Protein AF-A0A327KBZ0-F1 (afdb_monomer_lite)

Radius of gyration: 15.3 Å; chains: 1; bounding box: 27×29×58 Å

Foldseek 3Di:
DPPLVVLLVLLVPDFLLLVVVVLVVVPWDWDDDPDPQKIKTWDDDPPDPGIDIAIAGNDPDDPCRSVSSSVVLVVCCVRVVHDSVVSSVVSVVVVVVPDPPPPDDPPDDD

Structure (mmCIF, N/CA/C/O backbone):
data_AF-A0A327KBZ0-F1
#
_entry.id   AF-A0A327KBZ0-F1
#
loop_
_atom_site.group_PDB
_atom_site.id
_atom_site.type_symbol
_atom_site.label_atom_id
_atom_site.label_alt_id
_atom_site.label_comp_id
_atom_site.label_asym_id
_atom_site.label_entity_id
_atom_site.label_seq_id
_atom_site.pdbx_PDB_ins_code
_atom_site.Cartn_x
_atom_site.Cartn_y
_atom_site.Cartn_z
_atom_site.occupancy
_atom_site.B_iso_or_equiv
_atom_site.auth_seq_id
_atom_site.auth_comp_id
_atom_site.auth_asym_id
_atom_site.auth_atom_id
_atom_site.pdbx_PDB_model_num
ATOM 1 N N . MET A 1 1 ? 11.499 -10.366 18.188 1.00 48.50 1 MET A N 1
ATOM 2 C CA . MET A 1 1 ? 11.866 -10.056 16.791 1.00 48.50 1 MET A CA 1
ATOM 3 C C . MET A 1 1 ? 10.748 -10.617 15.935 1.00 48.50 1 MET A C 1
ATOM 5 O O . MET A 1 1 ? 10.552 -11.823 15.970 1.00 48.50 1 MET A O 1
ATOM 9 N N . ILE A 1 2 ? 9.924 -9.759 15.332 1.00 51.78 2 ILE A N 1
ATOM 10 C CA . ILE A 1 2 ? 8.789 -10.190 14.501 1.00 51.78 2 ILE A CA 1
ATOM 11 C C . ILE A 1 2 ? 9.364 -10.881 13.258 1.00 51.78 2 ILE A C 1
ATOM 13 O O . ILE A 1 2 ? 10.290 -10.347 12.645 1.00 51.78 2 ILE A O 1
ATOM 17 N N . ASP A 1 3 ? 8.877 -12.080 12.931 1.00 63.47 3 ASP A N 1
ATOM 18 C CA . ASP A 1 3 ? 9.350 -12.838 11.771 1.00 63.47 3 ASP A CA 1
ATOM 19 C C . ASP A 1 3 ? 8.938 -12.116 10.482 1.00 63.47 3 ASP A C 1
ATOM 21 O O . ASP A 1 3 ? 7.771 -12.066 10.101 1.00 63.47 3 ASP A O 1
ATOM 25 N N . ALA A 1 4 ? 9.922 -11.520 9.814 1.00 64.06 4 ALA A N 1
ATOM 26 C CA . ALA A 1 4 ? 9.759 -10.823 8.546 1.00 64.06 4 ALA A CA 1
ATOM 27 C C . ALA A 1 4 ? 9.571 -11.788 7.353 1.00 64.06 4 ALA A C 1
ATOM 29 O O . ALA A 1 4 ? 9.244 -11.338 6.249 1.00 64.06 4 ALA A O 1
ATOM 30 N N . GLY A 1 5 ? 9.787 -13.092 7.550 1.00 75.31 5 GLY A N 1
ATOM 31 C CA . GLY A 1 5 ? 9.798 -14.118 6.512 1.00 75.31 5 GLY A CA 1
ATOM 32 C C . GLY A 1 5 ? 8.523 -14.210 5.664 1.00 75.31 5 GLY A C 1
ATOM 33 O O . GLY A 1 5 ? 8.650 -14.265 4.440 1.00 75.31 5 GLY A O 1
ATOM 34 N N . PRO A 1 6 ? 7.305 -14.206 6.241 1.00 77.31 6 PRO A N 1
ATOM 35 C CA . PRO A 1 6 ? 6.063 -14.322 5.471 1.00 77.31 6 PRO A CA 1
ATOM 36 C C . PRO A 1 6 ? 5.871 -13.203 4.440 1.00 77.31 6 PRO A C 1
ATOM 38 O O . PRO A 1 6 ? 5.635 -13.488 3.267 1.00 77.31 6 PRO A O 1
ATOM 41 N N . SER A 1 7 ? 6.061 -11.943 4.835 1.00 74.94 7 SER A N 1
ATOM 42 C CA . SER A 1 7 ? 5.885 -10.785 3.944 1.00 74.94 7 SER A CA 1
ATOM 43 C C . SER A 1 7 ? 6.985 -10.694 2.888 1.00 74.94 7 SER A C 1
ATOM 45 O O . SER A 1 7 ? 6.712 -10.297 1.762 1.00 74.94 7 SER A O 1
ATOM 47 N N . LEU A 1 8 ? 8.214 -11.116 3.210 1.00 77.62 8 LEU A N 1
ATOM 48 C CA . LEU A 1 8 ? 9.294 -11.210 2.220 1.00 77.62 8 LEU A CA 1
ATOM 49 C C . LEU A 1 8 ? 9.008 -12.282 1.164 1.00 77.62 8 LEU A C 1
ATOM 51 O O . LEU A 1 8 ? 9.217 -12.038 -0.020 1.00 77.62 8 LEU A O 1
ATOM 55 N N . ARG A 1 9 ? 8.486 -13.448 1.570 1.00 83.25 9 ARG A N 1
ATOM 56 C CA . ARG A 1 9 ? 8.075 -14.496 0.622 1.00 83.25 9 ARG A CA 1
ATOM 57 C C . ARG A 1 9 ? 6.913 -14.038 -0.254 1.00 83.25 9 ARG A C 1
ATOM 59 O O . ARG A 1 9 ? 6.927 -14.289 -1.451 1.00 83.25 9 ARG A O 1
ATOM 66 N N . ALA A 1 10 ? 5.931 -13.352 0.326 1.00 78.25 10 ALA A N 1
ATOM 67 C CA . ALA A 1 10 ? 4.811 -12.803 -0.430 1.00 78.25 10 ALA A CA 1
ATOM 68 C C . ALA A 1 10 ? 5.244 -11.715 -1.430 1.00 78.25 10 ALA A C 1
ATOM 70 O O . ALA A 1 10 ? 4.687 -11.639 -2.524 1.00 78.25 10 ALA A O 1
ATOM 71 N N . ALA A 1 11 ? 6.246 -10.909 -1.066 1.00 80.19 11 ALA A N 1
ATOM 72 C CA . ALA A 1 11 ? 6.782 -9.831 -1.891 1.00 80.19 11 ALA A CA 1
ATOM 73 C C . ALA A 1 11 ? 7.707 -10.302 -3.027 1.00 80.19 11 ALA A C 1
ATOM 75 O O . ALA A 1 11 ? 7.899 -9.553 -3.980 1.00 80.19 11 ALA A O 1
ATOM 76 N N . ALA A 1 12 ? 8.284 -11.508 -2.939 1.00 79.62 12 ALA A N 1
ATOM 77 C CA . ALA A 1 12 ? 9.330 -11.978 -3.855 1.00 79.62 12 ALA A CA 1
ATOM 78 C C . ALA A 1 12 ? 8.939 -11.884 -5.345 1.00 79.62 12 ALA A C 1
ATOM 80 O O . ALA A 1 12 ? 9.774 -11.503 -6.163 1.00 79.62 12 ALA A O 1
ATOM 81 N N . ASP A 1 13 ? 7.663 -12.125 -5.660 1.00 81.25 13 ASP A N 1
ATOM 82 C CA . ASP A 1 13 ? 7.113 -12.093 -7.023 1.00 81.25 13 ASP A CA 1
ATOM 83 C C . ASP A 1 13 ? 6.031 -11.013 -7.207 1.00 81.25 13 ASP A C 1
ATOM 85 O O . ASP A 1 13 ? 5.182 -11.118 -8.093 1.00 81.25 13 ASP A O 1
ATOM 89 N N . MET A 1 14 ? 6.001 -9.992 -6.344 1.00 86.94 14 MET A N 1
ATOM 90 C CA . MET A 1 14 ? 4.990 -8.935 -6.393 1.00 86.94 14 MET A CA 1
ATOM 91 C C . MET A 1 14 ? 5.619 -7.609 -6.838 1.00 86.94 14 MET A C 1
ATOM 93 O O . MET A 1 14 ? 6.268 -6.949 -6.025 1.00 86.94 14 MET A O 1
ATOM 97 N N . PRO A 1 15 ? 5.401 -7.178 -8.097 1.00 90.06 15 PRO A N 1
ATOM 98 C CA . PRO A 1 15 ? 5.845 -5.867 -8.555 1.00 90.06 15 PRO A CA 1
ATOM 99 C C . PRO A 1 15 ? 5.213 -4.763 -7.714 1.00 90.06 15 PRO A C 1
ATOM 101 O O . PRO A 1 15 ? 4.007 -4.816 -7.437 1.00 90.06 15 PRO A O 1
ATOM 104 N N . ALA A 1 16 ? 5.981 -3.730 -7.377 1.00 90.88 16 ALA A N 1
ATOM 105 C CA . ALA A 1 16 ? 5.488 -2.649 -6.530 1.00 90.88 16 ALA A CA 1
ATOM 106 C C . ALA A 1 16 ? 4.307 -1.873 -7.155 1.00 90.88 16 ALA A C 1
ATOM 108 O O . ALA A 1 16 ? 3.393 -1.446 -6.450 1.00 90.88 16 ALA A O 1
ATOM 109 N N . ALA A 1 17 ? 4.225 -1.805 -8.486 1.00 91.06 17 ALA A N 1
ATOM 110 C CA . ALA A 1 17 ? 3.057 -1.261 -9.185 1.00 91.06 17 ALA A CA 1
ATOM 111 C C . ALA A 1 17 ? 1.738 -1.986 -8.829 1.00 91.06 17 ALA A C 1
ATOM 113 O O . ALA A 1 17 ? 0.673 -1.369 -8.788 1.00 91.06 17 ALA A O 1
ATOM 114 N N . THR A 1 18 ? 1.802 -3.285 -8.525 1.00 92.50 18 THR A N 1
ATOM 115 C CA . THR A 1 18 ? 0.629 -4.105 -8.182 1.00 92.50 18 THR A CA 1
ATOM 116 C C . THR A 1 18 ? 0.051 -3.710 -6.828 1.00 92.50 18 THR A C 1
ATOM 118 O O . THR A 1 18 ? -1.159 -3.532 -6.693 1.00 92.50 18 THR A O 1
ATOM 121 N N . ILE A 1 19 ? 0.916 -3.523 -5.827 1.00 93.25 19 ILE A N 1
ATOM 122 C CA . ILE A 1 19 ? 0.482 -3.059 -4.508 1.00 93.25 19 ILE A CA 1
ATOM 123 C C . ILE A 1 19 ? 0.007 -1.605 -4.576 1.00 93.25 19 ILE A C 1
ATOM 125 O O . ILE A 1 19 ? -1.006 -1.280 -3.972 1.00 93.25 19 ILE A O 1
ATOM 129 N N . VAL A 1 20 ? 0.637 -0.744 -5.382 1.00 93.38 20 VAL A N 1
ATOM 130 C CA . VAL A 1 20 ? 0.150 0.628 -5.610 1.00 93.38 20 VAL A CA 1
ATOM 131 C C . VAL A 1 20 ? -1.277 0.631 -6.171 1.00 93.38 20 VAL A C 1
ATOM 133 O O . VAL A 1 20 ? -2.124 1.384 -5.689 1.00 93.38 20 VAL A O 1
ATOM 136 N N . ALA A 1 21 ? -1.577 -0.231 -7.147 1.00 92.62 21 ALA A N 1
ATOM 137 C CA . ALA A 1 21 ? -2.927 -0.363 -7.693 1.00 92.62 21 ALA A CA 1
ATOM 138 C C . ALA A 1 21 ? -3.944 -0.815 -6.630 1.00 92.62 21 ALA A C 1
ATOM 140 O O . ALA A 1 21 ? -5.020 -0.223 -6.527 1.00 92.62 21 ALA A O 1
ATOM 141 N N . TYR A 1 22 ? -3.578 -1.800 -5.804 1.00 94.88 22 TYR A N 1
ATOM 142 C CA . TYR A 1 22 ? -4.401 -2.249 -4.680 1.00 94.88 22 TYR A CA 1
ATOM 143 C C . TYR A 1 22 ? -4.675 -1.122 -3.682 1.00 94.88 22 TYR A C 1
ATOM 145 O O . TYR A 1 22 ? -5.832 -0.845 -3.380 1.00 94.88 22 TYR A O 1
ATOM 153 N N . LEU A 1 23 ? -3.631 -0.416 -3.238 1.00 95.56 23 LEU A N 1
ATOM 154 C CA . LEU A 1 23 ? -3.747 0.688 -2.285 1.00 95.56 23 LEU A CA 1
ATOM 155 C C . LEU A 1 23 ? -4.707 1.767 -2.802 1.00 95.56 23 LEU A C 1
ATOM 157 O O . LEU A 1 23 ? -5.579 2.228 -2.066 1.00 95.56 23 LEU A O 1
ATOM 161 N N . ARG A 1 24 ? -4.613 2.122 -4.092 1.00 94.44 24 ARG A N 1
ATOM 162 C CA . ARG A 1 24 ? -5.558 3.053 -4.729 1.00 94.44 24 ARG A CA 1
ATOM 163 C C . ARG A 1 24 ? -7.004 2.574 -4.604 1.00 94.44 24 ARG A C 1
ATOM 165 O O . ARG A 1 24 ? -7.891 3.370 -4.308 1.00 94.44 24 ARG A O 1
ATOM 172 N N . ALA A 1 25 ? -7.240 1.291 -4.866 1.00 95.00 25 ALA A N 1
ATOM 173 C CA . ALA A 1 25 ? -8.570 0.695 -4.842 1.00 95.00 25 ALA A CA 1
ATOM 174 C C . ALA A 1 25 ? -9.135 0.560 -3.416 1.00 95.00 25 ALA A C 1
ATOM 176 O O . ALA A 1 25 ? -10.349 0.631 -3.243 1.00 95.00 25 ALA A O 1
ATOM 177 N N . THR A 1 26 ? -8.281 0.425 -2.396 1.00 94.56 26 THR A N 1
ATOM 178 C CA . THR A 1 26 ? -8.684 0.273 -0.983 1.00 94.56 26 THR A CA 1
ATOM 179 C C . THR A 1 26 ? -8.672 1.582 -0.184 1.00 94.56 26 THR A C 1
ATOM 181 O O . THR A 1 26 ? -8.607 1.598 1.053 1.00 94.56 26 THR A O 1
ATOM 184 N N . GLY A 1 27 ? -8.782 2.706 -0.897 1.00 94.38 27 GLY A N 1
ATOM 185 C CA . GLY A 1 27 ? -9.003 4.026 -0.309 1.00 94.38 27 GLY A CA 1
ATOM 186 C C . GLY A 1 27 ? -7.741 4.714 0.206 1.00 94.38 27 GLY A C 1
ATOM 187 O O . GLY A 1 27 ? -7.848 5.690 0.949 1.00 94.38 27 GLY A O 1
ATOM 188 N N . TRP A 1 28 ? -6.548 4.246 -0.171 1.00 96.94 28 TRP A N 1
ATOM 189 C CA . TRP A 1 28 ? -5.329 5.016 0.055 1.00 96.94 28 TRP A CA 1
ATOM 190 C C . TRP A 1 28 ? -5.229 6.153 -0.958 1.00 96.94 28 TRP A C 1
ATOM 192 O O . TRP A 1 28 ? -5.496 5.994 -2.151 1.00 96.94 28 TRP A O 1
ATOM 202 N N . THR A 1 29 ? -4.779 7.311 -0.486 1.00 96.56 29 THR A N 1
ATOM 203 C CA . THR A 1 29 ? -4.453 8.435 -1.364 1.00 96.56 29 THR A CA 1
ATOM 204 C C . THR A 1 29 ? -3.044 8.247 -1.902 1.00 96.56 29 THR A C 1
ATOM 206 O O . THR A 1 29 ? -2.112 8.057 -1.126 1.00 96.56 29 THR A O 1
ATOM 209 N N . LEU A 1 30 ? -2.871 8.318 -3.220 1.00 95.31 30 LEU A N 1
ATOM 210 C CA . LEU A 1 30 ? -1.561 8.231 -3.864 1.00 95.31 30 LEU A CA 1
ATOM 211 C C . LEU A 1 30 ? -1.147 9.594 -4.388 1.00 95.31 30 LEU A C 1
ATOM 213 O O . LEU A 1 30 ? -1.910 10.250 -5.098 1.00 95.31 30 LEU A O 1
ATOM 217 N N . ARG A 1 31 ? 0.087 9.987 -4.084 1.00 94.50 31 ARG A N 1
ATOM 218 C CA . ARG A 1 31 ? 0.710 11.180 -4.652 1.00 94.50 31 ARG A CA 1
ATOM 219 C C . ARG A 1 31 ? 2.105 10.858 -5.186 1.00 94.50 31 ARG A C 1
ATOM 221 O O . ARG A 1 31 ? 2.803 10.035 -4.588 1.00 94.50 31 ARG A O 1
ATOM 228 N N . PRO A 1 32 ? 2.544 11.528 -6.262 1.00 91.19 32 PRO A N 1
ATOM 229 C CA . PRO A 1 32 ? 3.909 11.387 -6.742 1.00 91.19 32 PRO A CA 1
ATOM 230 C C . PRO A 1 32 ? 4.905 11.933 -5.712 1.00 91.19 32 PRO A C 1
ATOM 232 O O . PRO A 1 32 ? 4.657 12.944 -5.046 1.00 91.19 32 PRO A O 1
ATOM 235 N N . SER A 1 33 ? 6.054 11.274 -5.596 1.00 91.06 33 SER A N 1
ATOM 236 C CA . SER A 1 33 ? 7.212 11.802 -4.878 1.00 91.06 33 SER A CA 1
ATOM 237 C C . SER A 1 33 ? 7.958 12.833 -5.732 1.00 91.06 33 SER A C 1
ATOM 239 O O . SER A 1 33 ? 7.811 12.895 -6.951 1.00 91.06 33 SER A O 1
ATOM 241 N N . ARG A 1 34 ? 8.831 13.627 -5.098 1.00 89.38 34 ARG A N 1
ATOM 242 C CA . ARG A 1 34 ? 9.797 14.481 -5.818 1.00 89.38 34 ARG A CA 1
ATOM 243 C C . ARG A 1 34 ? 10.810 13.658 -6.621 1.00 89.38 34 ARG A C 1
ATOM 245 O O . ARG A 1 34 ? 11.428 14.183 -7.540 1.00 89.38 34 ARG A O 1
ATOM 252 N N . MET A 1 35 ? 10.997 12.391 -6.255 1.00 86.75 35 MET A N 1
ATOM 253 C CA . MET A 1 35 ? 11.792 11.437 -7.017 1.00 86.75 35 MET A CA 1
ATOM 254 C C . MET A 1 35 ? 10.896 10.729 -8.034 1.00 86.75 35 MET A C 1
ATOM 256 O O . MET A 1 35 ? 9.902 10.110 -7.656 1.00 86.75 35 MET A O 1
ATOM 260 N N . SER A 1 36 ? 11.258 10.824 -9.316 1.00 86.44 36 SER A N 1
ATOM 261 C CA . SER A 1 36 ? 10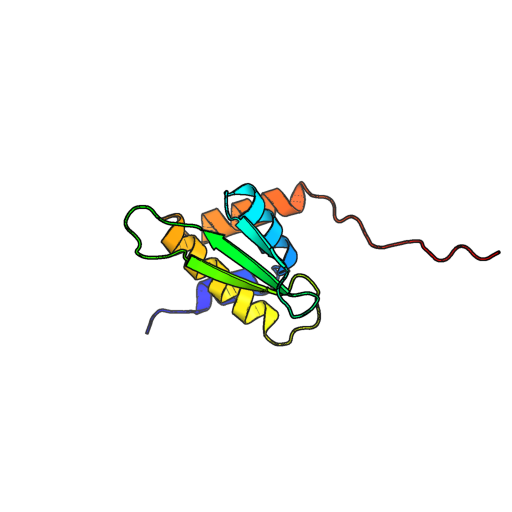.534 10.149 -10.397 1.00 86.44 36 SER A CA 1
ATOM 262 C C . SER A 1 36 ? 10.490 8.638 -10.167 1.00 86.44 36 SER A C 1
ATOM 264 O O . SER A 1 36 ? 11.463 8.052 -9.692 1.00 86.44 36 SER A O 1
ATOM 266 N N . GLY A 1 37 ? 9.359 8.017 -10.500 1.00 86.75 37 GLY A N 1
ATOM 267 C CA . GLY A 1 37 ? 9.162 6.580 -10.326 1.00 86.75 37 GLY A CA 1
ATOM 268 C C . GLY A 1 37 ? 8.933 6.142 -8.879 1.00 86.75 37 GLY A C 1
ATOM 269 O O . GLY A 1 37 ? 8.941 4.944 -8.620 1.00 86.75 37 GLY A O 1
ATOM 270 N N . ILE A 1 38 ? 8.715 7.072 -7.941 1.00 90.94 38 ILE A N 1
ATOM 271 C CA . ILE A 1 38 ? 8.308 6.779 -6.562 1.00 90.94 38 ILE A CA 1
ATOM 272 C C . ILE A 1 38 ? 6.963 7.440 -6.273 1.00 90.94 38 ILE A C 1
ATOM 274 O O . ILE A 1 38 ? 6.778 8.634 -6.522 1.00 90.94 38 ILE A O 1
ATOM 278 N N . SER A 1 39 ? 6.071 6.685 -5.645 1.00 93.50 39 SER A N 1
ATOM 279 C CA . SER A 1 39 ? 4.818 7.184 -5.093 1.00 93.50 39 SER A CA 1
ATOM 280 C C . SER A 1 39 ? 4.778 7.070 -3.583 1.00 93.50 39 SER A C 1
ATOM 282 O O . SER A 1 39 ? 5.376 6.180 -2.974 1.00 93.50 39 SER A O 1
ATOM 284 N N . ILE A 1 40 ? 4.053 8.007 -2.985 1.00 95.94 40 ILE A N 1
ATOM 285 C CA . ILE A 1 40 ? 3.739 8.004 -1.565 1.00 95.94 40 ILE A CA 1
ATOM 286 C C . ILE A 1 40 ? 2.253 7.683 -1.439 1.00 95.94 40 ILE A C 1
ATOM 288 O O . ILE A 1 40 ? 1.411 8.448 -1.917 1.00 95.94 40 ILE A O 1
ATOM 292 N N . ALA A 1 41 ? 1.939 6.546 -0.824 1.00 96.94 41 ALA A N 1
ATOM 293 C CA . ALA A 1 41 ? 0.581 6.196 -0.439 1.00 96.94 41 ALA A CA 1
ATOM 294 C C . ALA A 1 41 ? 0.337 6.672 0.988 1.00 96.94 41 ALA A C 1
ATOM 296 O O . ALA A 1 41 ? 1.169 6.437 1.857 1.00 96.94 41 ALA A O 1
ATOM 297 N N . SER A 1 42 ? -0.791 7.324 1.239 1.00 97.00 42 SER A N 1
ATOM 298 C CA . SER A 1 42 ? -1.156 7.801 2.568 1.00 97.00 42 SER A CA 1
ATOM 299 C C . SER A 1 42 ? -2.596 7.452 2.915 1.00 97.00 42 SER A C 1
ATOM 301 O O . SER A 1 42 ? -3.489 7.615 2.077 1.00 97.00 42 SER A O 1
ATOM 303 N N . LYS A 1 43 ? -2.838 7.031 4.157 1.00 95.88 43 LYS A N 1
ATOM 304 C CA . LYS A 1 43 ? -4.181 6.781 4.690 1.00 95.88 43 LYS A CA 1
ATOM 305 C C . LYS A 1 43 ? -4.287 7.340 6.102 1.00 95.88 43 LYS A C 1
ATOM 307 O O . LYS A 1 43 ? -3.462 7.036 6.960 1.00 95.88 43 LYS A O 1
ATOM 312 N N . GLN A 1 44 ? -5.290 8.184 6.323 1.00 95.88 44 GLN A N 1
ATOM 313 C CA . GLN A 1 44 ? -5.613 8.683 7.654 1.00 95.88 44 GLN A CA 1
ATOM 314 C C . GLN A 1 44 ? -6.425 7.617 8.385 1.00 95.88 44 GLN A C 1
ATOM 316 O O . GLN A 1 44 ? -7.460 7.184 7.878 1.00 95.88 44 GLN A O 1
ATOM 321 N N . LEU A 1 45 ? -5.949 7.197 9.555 1.00 93.00 45 LEU A N 1
ATOM 322 C CA . LEU A 1 45 ? -6.692 6.295 10.429 1.00 93.00 45 LEU A CA 1
ATOM 323 C C . LEU A 1 45 ? -7.506 7.107 11.432 1.00 93.00 45 LEU A C 1
ATOM 325 O O . LEU A 1 45 ? -7.110 8.212 11.824 1.00 93.00 45 LEU A O 1
ATOM 329 N N . GLU A 1 46 ? -8.642 6.558 11.842 1.00 91.81 46 GLU A N 1
ATOM 330 C CA . GLU A 1 46 ? -9.450 7.146 12.902 1.00 91.81 46 GLU A CA 1
ATOM 331 C C . GLU A 1 46 ? -8.662 7.134 14.219 1.00 91.81 46 GLU A C 1
ATOM 333 O O . GLU A 1 46 ? -8.047 6.134 14.581 1.00 91.81 46 GLU A O 1
ATOM 338 N N . GLY A 1 47 ? -8.629 8.274 14.910 1.00 89.31 47 GLY A N 1
ATOM 339 C CA . GLY A 1 47 ? -7.909 8.417 16.179 1.00 89.31 47 GLY A CA 1
ATOM 340 C C . GLY A 1 47 ? -6.382 8.527 16.074 1.00 89.31 47 GLY A C 1
ATOM 341 O O . GLY A 1 47 ? -5.734 8.659 17.108 1.00 89.31 47 GLY A O 1
ATOM 342 N N . ALA A 1 48 ? -5.794 8.506 14.873 1.00 91.50 48 ALA A N 1
ATOM 343 C CA . ALA A 1 48 ? -4.360 8.736 14.690 1.00 91.50 48 ALA A CA 1
ATOM 344 C C . ALA A 1 48 ? -4.034 10.231 14.528 1.00 91.50 48 ALA A C 1
ATOM 346 O O . ALA A 1 48 ? -4.707 10.941 13.781 1.00 91.50 48 ALA A O 1
ATOM 347 N N . ASP A 1 49 ? -2.940 10.686 15.148 1.00 90.94 49 ASP A N 1
ATOM 348 C CA . ASP A 1 49 ? -2.470 12.083 15.076 1.00 90.94 49 ASP A CA 1
ATOM 349 C C . ASP A 1 49 ? -1.999 12.508 13.670 1.00 90.94 49 ASP A C 1
ATOM 351 O O . ASP A 1 49 ? -1.855 13.696 13.380 1.00 90.94 49 ASP A O 1
ATOM 355 N N . GLY A 1 50 ? -1.757 11.545 12.778 1.00 91.62 50 GLY A N 1
ATOM 356 C CA . GLY A 1 50 ? -1.366 11.790 11.395 1.00 91.62 50 GLY A CA 1
ATOM 357 C C . GLY A 1 50 ? -1.584 10.571 10.498 1.00 91.62 50 GLY A C 1
ATOM 358 O O . GLY A 1 50 ? -1.923 9.489 10.990 1.00 91.62 50 GLY A O 1
ATOM 359 N N . PRO A 1 51 ? -1.403 10.730 9.177 1.00 94.88 51 PRO A N 1
ATOM 360 C CA . 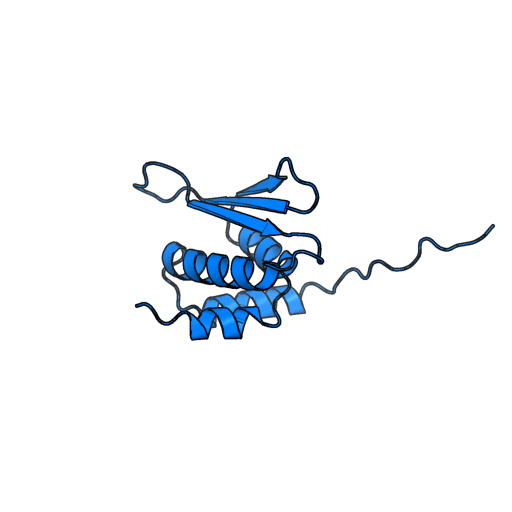PRO A 1 51 ? -1.613 9.647 8.235 1.00 94.88 51 PRO A CA 1
ATOM 361 C C . PRO A 1 51 ? -0.472 8.633 8.296 1.00 94.88 51 PRO A C 1
ATOM 363 O O . PRO A 1 51 ? 0.696 8.985 8.464 1.00 94.88 51 PRO A O 1
ATOM 366 N N . VAL A 1 52 ? -0.809 7.367 8.066 1.00 95.31 52 VAL A N 1
ATOM 367 C CA . VAL A 1 52 ? 0.181 6.338 7.747 1.00 95.31 52 VAL A CA 1
ATOM 368 C C . VAL A 1 52 ? 0.663 6.580 6.327 1.00 95.31 52 VAL A C 1
ATOM 370 O O . VAL A 1 52 ? -0.162 6.753 5.429 1.00 95.31 52 VAL A O 1
ATOM 373 N N . GLU A 1 53 ? 1.978 6.571 6.115 1.00 96.25 53 GLU A N 1
ATOM 374 C CA . GLU A 1 53 ? 2.586 6.766 4.801 1.00 96.25 53 GLU A CA 1
ATOM 375 C C . GLU A 1 53 ? 3.447 5.573 4.384 1.00 96.25 53 GLU A C 1
ATOM 377 O O . GLU A 1 53 ? 4.191 5.009 5.183 1.00 96.25 53 GLU A O 1
ATOM 382 N N . LEU A 1 54 ? 3.374 5.227 3.101 1.00 95.50 54 LEU A N 1
ATOM 383 C CA . LEU A 1 54 ? 4.159 4.185 2.453 1.00 95.50 54 LEU A CA 1
ATOM 384 C C . LEU A 1 54 ? 4.869 4.763 1.239 1.00 95.50 54 LEU A C 1
ATOM 386 O O . LEU A 1 54 ? 4.249 5.435 0.417 1.00 95.50 54 LEU A O 1
ATOM 390 N N . ILE A 1 55 ? 6.160 4.472 1.101 1.00 94.00 55 ILE A N 1
ATOM 391 C CA . ILE A 1 55 ? 6.973 4.936 -0.026 1.00 94.00 55 ILE A CA 1
ATOM 392 C C . ILE A 1 55 ? 7.281 3.748 -0.927 1.00 94.00 55 ILE A C 1
ATOM 394 O O . ILE A 1 55 ? 8.097 2.891 -0.574 1.00 94.00 55 ILE A O 1
ATOM 398 N N . LEU A 1 56 ? 6.664 3.733 -2.104 1.00 92.81 56 LEU A N 1
ATOM 399 C CA . LEU A 1 56 ? 6.703 2.617 -3.039 1.00 92.81 56 LEU A CA 1
ATOM 400 C C . LEU A 1 56 ? 7.299 3.047 -4.383 1.00 92.81 56 LEU A C 1
ATOM 402 O O . LEU A 1 56 ? 6.897 4.080 -4.920 1.00 92.81 56 LEU A O 1
ATOM 406 N N . PRO A 1 57 ? 8.237 2.274 -4.951 1.00 91.38 57 PRO A N 1
ATOM 407 C CA . PRO A 1 57 ? 8.671 2.493 -6.321 1.00 91.38 57 PRO A CA 1
ATOM 408 C C . PRO A 1 57 ? 7.552 2.055 -7.278 1.00 91.38 57 PRO A C 1
ATOM 410 O O . PRO A 1 57 ? 7.038 0.952 -7.172 1.00 91.38 57 PRO A O 1
ATOM 413 N N . GLU A 1 58 ? 7.138 2.906 -8.210 1.00 84.75 58 GLU A N 1
ATOM 414 C CA . GLU A 1 58 ? 6.197 2.524 -9.275 1.00 84.75 58 GLU A CA 1
ATOM 415 C C . GLU A 1 58 ? 6.914 1.933 -10.489 1.00 84.75 58 GLU A C 1
ATOM 417 O O . GLU A 1 58 ? 6.339 1.136 -11.229 1.00 84.75 58 GLU A O 1
ATOM 422 N N . THR A 1 59 ? 8.169 2.327 -10.701 1.00 83.81 59 THR A N 1
ATOM 423 C CA . THR A 1 59 ? 8.984 1.842 -11.812 1.00 83.81 59 THR A CA 1
ATOM 424 C C . THR A 1 59 ? 9.987 0.799 -11.328 1.00 83.81 59 THR A C 1
ATOM 426 O O . THR A 1 59 ? 10.618 1.021 -10.291 1.00 83.81 59 THR A O 1
ATOM 429 N N . PRO A 1 60 ? 10.207 -0.289 -12.084 1.00 79.50 60 PRO A N 1
ATOM 430 C CA . PRO A 1 60 ? 11.236 -1.268 -11.756 1.00 79.50 60 PRO A CA 1
ATOM 431 C C . PRO A 1 60 ? 12.637 -0.640 -11.812 1.00 79.50 60 PRO A C 1
ATOM 433 O O . PRO A 1 60 ? 12.867 0.338 -12.526 1.00 79.50 60 PRO A O 1
ATOM 436 N N . GLY A 1 61 ? 13.586 -1.231 -11.083 1.00 81.06 61 GLY A N 1
ATOM 437 C CA . GLY A 1 61 ? 14.998 -0.815 -11.085 1.00 81.06 61 GLY A CA 1
ATOM 438 C C . GLY A 1 61 ? 15.529 -0.317 -9.739 1.00 81.06 61 GLY A C 1
ATOM 439 O O . GLY A 1 61 ? 16.720 -0.030 -9.624 1.00 81.06 61 GLY A O 1
ATOM 440 N N . PHE A 1 62 ? 14.684 -0.260 -8.708 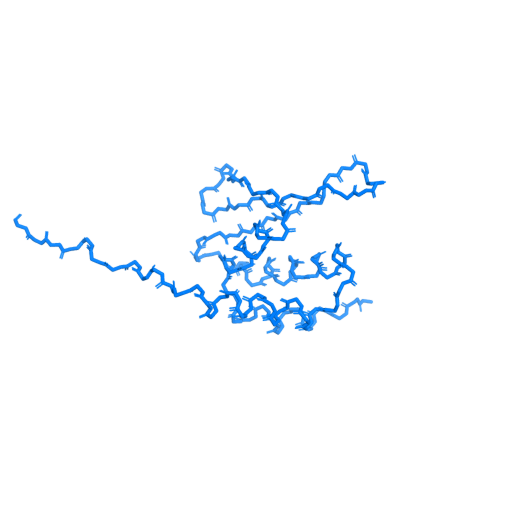1.00 83.75 62 PHE A N 1
ATOM 441 C CA . PHE A 1 62 ? 15.110 0.007 -7.337 1.00 83.75 62 PHE A CA 1
ATOM 442 C C . PHE A 1 62 ? 15.554 -1.294 -6.660 1.00 83.75 62 PHE A C 1
ATOM 444 O O . PHE A 1 62 ? 14.785 -2.246 -6.549 1.00 83.75 62 PHE A O 1
ATOM 451 N N . SER A 1 63 ? 16.797 -1.344 -6.179 1.00 85.75 63 SER A N 1
ATOM 452 C CA . SER A 1 63 ? 17.360 -2.545 -5.540 1.00 85.75 63 SER A CA 1
ATOM 453 C C . SER A 1 63 ? 16.670 -2.922 -4.224 1.00 85.75 63 SER A C 1
ATOM 455 O O . SER A 1 63 ? 16.784 -4.059 -3.767 1.00 85.75 63 SER A O 1
ATOM 457 N N . ASP A 1 64 ? 15.945 -1.984 -3.615 1.00 87.62 64 ASP A N 1
ATOM 458 C CA . ASP A 1 64 ? 15.176 -2.164 -2.389 1.00 87.62 64 ASP A CA 1
ATOM 459 C C . ASP A 1 64 ? 13.673 -2.387 -2.633 1.00 87.62 64 ASP A C 1
ATOM 461 O O . ASP A 1 64 ? 12.920 -2.483 -1.662 1.00 87.62 64 ASP A O 1
ATOM 465 N N . GLU A 1 65 ? 13.230 -2.536 -3.889 1.00 89.38 65 GLU A N 1
ATOM 466 C CA . GLU A 1 65 ? 11.817 -2.708 -4.261 1.00 89.38 65 GLU A CA 1
ATOM 467 C C . GLU A 1 65 ? 11.127 -3.799 -3.433 1.00 89.38 65 GLU A C 1
ATOM 469 O O . GLU A 1 65 ? 10.166 -3.518 -2.719 1.00 89.38 65 GLU A O 1
ATOM 474 N N . GLN A 1 66 ? 11.663 -5.022 -3.439 1.00 89.94 66 GLN A N 1
ATOM 475 C CA . GLN A 1 66 ? 11.078 -6.140 -2.690 1.00 89.94 66 GLN A CA 1
ATOM 476 C C . GLN A 1 66 ? 10.980 -5.860 -1.186 1.00 89.94 66 GLN A C 1
ATOM 478 O O . GLN A 1 66 ? 10.025 -6.281 -0.532 1.00 89.94 66 GLN A O 1
ATOM 483 N N . ARG A 1 67 ? 11.952 -5.136 -0.616 1.00 90.44 67 ARG A N 1
ATOM 484 C CA . ARG A 1 67 ? 11.928 -4.783 0.810 1.00 90.44 67 ARG A CA 1
ATOM 485 C C . ARG A 1 67 ? 10.827 -3.773 1.103 1.00 90.44 67 ARG A C 1
ATOM 487 O O . ARG A 1 67 ? 10.136 -3.938 2.102 1.00 90.44 67 ARG A O 1
ATOM 494 N N . ARG A 1 68 ? 10.634 -2.782 0.228 1.00 92.00 68 ARG A N 1
ATOM 495 C CA . ARG A 1 68 ? 9.552 -1.791 0.341 1.00 92.00 68 ARG A CA 1
ATOM 496 C C . ARG A 1 68 ? 8.178 -2.415 0.149 1.00 92.00 68 ARG A C 1
ATOM 498 O O . ARG A 1 68 ? 7.261 -2.073 0.882 1.00 92.00 68 ARG A O 1
ATOM 505 N N . VAL A 1 69 ? 8.041 -3.363 -0.778 1.00 92.94 69 VAL A N 1
ATOM 506 C CA . VAL A 1 69 ? 6.795 -4.125 -0.950 1.00 92.94 69 VAL A CA 1
ATOM 507 C C . VAL A 1 69 ? 6.502 -4.959 0.294 1.00 92.94 69 VAL A C 1
ATOM 509 O O . VAL A 1 69 ? 5.389 -4.917 0.805 1.00 92.94 69 VAL A O 1
ATOM 512 N N . ALA A 1 70 ? 7.496 -5.674 0.829 1.00 92.38 70 ALA A N 1
ATOM 513 C CA . ALA A 1 70 ? 7.319 -6.459 2.049 1.00 92.38 70 ALA A CA 1
ATOM 514 C C . ALA A 1 70 ? 6.952 -5.589 3.260 1.00 92.38 70 ALA A C 1
ATOM 516 O O . ALA A 1 70 ? 6.151 -6.012 4.088 1.00 92.38 70 ALA A O 1
ATOM 517 N N . ASP A 1 71 ? 7.543 -4.399 3.372 1.00 93.31 71 ASP A N 1
ATOM 518 C CA . ASP A 1 71 ? 7.212 -3.422 4.410 1.00 93.31 71 ASP A CA 1
ATOM 519 C C . ASP A 1 71 ? 5.776 -2.907 4.258 1.00 93.31 71 ASP A C 1
ATOM 521 O O . ASP A 1 71 ? 4.977 -3.031 5.181 1.00 93.31 71 ASP A O 1
ATOM 525 N N . ALA A 1 72 ? 5.404 -2.476 3.051 1.00 94.62 72 ALA A N 1
ATOM 526 C CA . ALA A 1 72 ? 4.052 -2.029 2.748 1.00 94.62 72 ALA 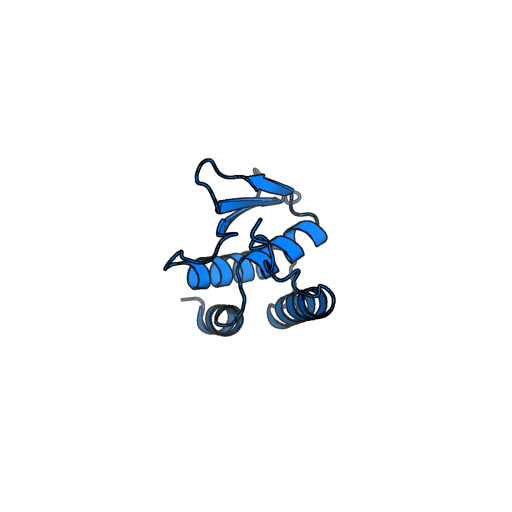A CA 1
ATOM 527 C C . ALA A 1 72 ? 2.998 -3.107 3.023 1.00 94.62 72 ALA A C 1
ATOM 529 O O . ALA A 1 72 ? 1.972 -2.804 3.621 1.00 94.62 72 ALA A O 1
ATOM 530 N N . LEU A 1 73 ? 3.254 -4.368 2.666 1.00 94.88 73 LEU A N 1
ATOM 531 C CA . LEU A 1 73 ? 2.352 -5.478 2.977 1.00 94.88 73 LEU A CA 1
ATOM 532 C C . LEU A 1 73 ? 2.122 -5.642 4.487 1.00 94.88 73 LEU A C 1
ATOM 534 O O . LEU A 1 73 ? 0.989 -5.877 4.900 1.00 94.88 73 LEU A O 1
ATOM 538 N N . ARG A 1 74 ? 3.162 -5.479 5.317 1.00 92.62 74 ARG A N 1
ATOM 539 C CA . ARG A 1 74 ? 3.015 -5.527 6.784 1.00 92.62 74 ARG A CA 1
ATOM 540 C C . ARG A 1 74 ? 2.206 -4.355 7.305 1.00 92.62 74 ARG A C 1
ATOM 542 O O . ARG A 1 74 ? 1.344 -4.531 8.157 1.00 92.62 74 ARG A O 1
ATOM 549 N N . THR A 1 75 ? 2.478 -3.156 6.802 1.00 94.69 75 THR A N 1
ATOM 550 C CA . THR A 1 75 ? 1.713 -1.976 7.201 1.00 94.69 75 THR A CA 1
ATOM 551 C C . THR A 1 75 ? 0.247 -2.123 6.818 1.00 94.69 75 THR A C 1
ATOM 553 O O . THR A 1 75 ? -0.614 -1.795 7.622 1.00 94.69 75 THR A O 1
ATOM 556 N N . VAL A 1 76 ? -0.051 -2.652 5.630 1.00 95.50 76 VAL A N 1
ATOM 557 C CA . VAL A 1 76 ? -1.426 -2.900 5.181 1.00 95.50 76 VAL A CA 1
ATOM 558 C C . VAL A 1 76 ? -2.113 -3.957 6.041 1.00 95.50 76 VAL A C 1
ATOM 560 O O . VAL A 1 76 ? -3.254 -3.737 6.421 1.00 95.50 76 VAL A O 1
ATOM 563 N N . GLU A 1 77 ? -1.433 -5.048 6.408 1.00 95.00 77 GLU A N 1
ATOM 564 C CA . GLU A 1 77 ? -1.965 -6.058 7.341 1.00 95.00 77 GLU A CA 1
ATOM 565 C C . GLU A 1 77 ? -2.399 -5.433 8.672 1.00 95.00 77 GLU A C 1
ATOM 567 O O . GLU A 1 77 ? -3.508 -5.684 9.142 1.00 95.00 77 GLU A O 1
ATOM 572 N N . VAL A 1 78 ? -1.569 -4.555 9.241 1.00 93.88 78 VAL A N 1
ATOM 573 C CA . VAL A 1 78 ? -1.907 -3.852 10.486 1.00 93.88 78 VAL A CA 1
ATOM 574 C C . VAL A 1 78 ? -3.023 -2.824 10.276 1.00 93.88 78 VAL A C 1
ATOM 576 O O . VAL A 1 78 ? -3.924 -2.735 11.099 1.00 93.88 78 VAL A O 1
ATOM 579 N N . VAL A 1 79 ? -2.984 -2.051 9.186 1.00 94.31 79 VAL A N 1
ATOM 580 C CA . VAL A 1 79 ? -3.957 -0.980 8.900 1.00 94.31 79 VAL A CA 1
ATOM 581 C C . VAL A 1 79 ? -5.343 -1.519 8.554 1.00 94.31 79 VAL A C 1
ATOM 583 O O . VAL A 1 79 ? -6.345 -0.897 8.895 1.00 94.31 79 VAL A O 1
ATOM 586 N N . GLU A 1 80 ? -5.412 -2.624 7.818 1.00 93.69 80 GLU A N 1
ATOM 587 C CA . GLU A 1 80 ? -6.678 -3.241 7.422 1.00 93.69 80 GLU A CA 1
ATOM 588 C C . GLU A 1 80 ? -7.193 -4.239 8.464 1.00 93.69 80 GLU A C 1
ATOM 590 O O . GLU A 1 80 ? -8.324 -4.690 8.324 1.00 93.69 80 GLU A O 1
ATOM 595 N N . GLU A 1 81 ? -6.395 -4.573 9.486 1.00 94.50 81 GLU A N 1
ATOM 596 C CA . GLU A 1 81 ? -6.707 -5.588 10.505 1.00 94.50 81 GLU A CA 1
ATOM 597 C C . GLU A 1 81 ? -7.102 -6.942 9.886 1.00 94.50 81 GLU A C 1
ATOM 599 O O . GLU A 1 81 ? -7.954 -7.676 10.391 1.00 94.50 81 GLU A O 1
ATOM 604 N N . ARG A 1 82 ? -6.474 -7.275 8.753 1.00 95.38 82 ARG A N 1
ATOM 605 C CA . ARG A 1 82 ? -6.754 -8.476 7.959 1.00 95.38 82 ARG A CA 1
ATOM 606 C C . ARG A 1 82 ? -5.505 -9.336 7.817 1.00 95.38 82 ARG A C 1
ATOM 608 O O . ARG A 1 82 ? -4.422 -8.778 7.656 1.00 95.38 82 ARG A O 1
ATOM 615 N N . PRO A 1 83 ? -5.640 -10.674 7.788 1.00 93.94 83 PRO A N 1
ATOM 616 C CA . PRO A 1 83 ? -4.505 -11.563 7.572 1.00 93.94 83 PRO A CA 1
ATOM 617 C C . PRO A 1 83 ? -3.762 -11.260 6.263 1.00 93.94 83 PRO A C 1
ATOM 619 O O . PRO A 1 83 ? -4.380 -11.061 5.210 1.00 93.94 83 PRO A O 1
ATOM 622 N N . LEU A 1 84 ? -2.426 -11.267 6.310 1.00 91.94 84 LEU A N 1
ATOM 623 C CA . LEU A 1 84 ? -1.576 -11.001 5.146 1.00 91.94 84 LEU A CA 1
ATOM 624 C C . LEU A 1 84 ? -1.900 -11.879 3.927 1.00 91.94 84 LEU A C 1
ATOM 626 O O . LEU A 1 84 ? -1.829 -11.412 2.791 1.00 91.94 84 LEU A O 1
ATOM 630 N N . ASP A 1 85 ? -2.226 -13.153 4.128 1.00 92.31 85 ASP A N 1
ATOM 631 C CA . ASP A 1 85 ? -2.539 -14.084 3.044 1.00 92.31 85 ASP A CA 1
ATOM 632 C C . ASP A 1 85 ? -3.825 -13.703 2.298 1.00 92.31 85 ASP A C 1
ATOM 634 O O . ASP A 1 85 ? -3.878 -13.824 1.069 1.00 92.31 85 ASP A O 1
ATOM 638 N N . GLU A 1 86 ? -4.824 -13.166 3.001 1.00 94.69 86 GLU A N 1
ATOM 639 C CA . GLU A 1 86 ? -6.026 -12.630 2.367 1.00 94.69 86 GLU A CA 1
ATOM 640 C C . GLU A 1 86 ? -5.722 -11.392 1.523 1.00 94.69 86 GLU A C 1
ATOM 642 O O . GLU A 1 86 ? -6.155 -11.326 0.372 1.00 94.69 86 GLU A O 1
ATOM 647 N N . ILE A 1 87 ? -4.934 -10.457 2.060 1.00 94.44 87 ILE A N 1
ATOM 648 C CA . ILE A 1 87 ? -4.515 -9.239 1.351 1.00 94.44 87 ILE A CA 1
ATOM 649 C C . ILE A 1 87 ? -3.733 -9.607 0.086 1.00 94.44 87 ILE A C 1
ATOM 651 O O . ILE A 1 87 ? -4.027 -9.124 -1.007 1.00 94.44 87 ILE A O 1
ATOM 655 N N . VAL A 1 88 ? -2.760 -10.515 0.196 1.00 93.81 88 VAL A N 1
ATOM 656 C CA . VAL A 1 88 ? -1.945 -10.968 -0.944 1.00 93.81 88 VAL A CA 1
ATOM 657 C C . VAL A 1 88 ? -2.804 -11.642 -2.011 1.00 93.81 88 VAL A C 1
ATOM 659 O O . VAL A 1 88 ? -2.576 -11.440 -3.208 1.00 93.81 88 VAL A O 1
ATOM 662 N N . ARG A 1 89 ? -3.794 -12.441 -1.607 1.00 92.75 89 ARG A N 1
ATOM 663 C CA . ARG A 1 89 ? -4.751 -13.053 -2.532 1.00 92.75 89 ARG A CA 1
ATOM 664 C C . ARG A 1 89 ? -5.567 -11.988 -3.267 1.00 92.75 89 ARG A C 1
ATOM 666 O O . ARG A 1 89 ? -5.672 -12.083 -4.488 1.00 92.75 89 ARG A O 1
ATOM 673 N N . ASP A 1 90 ? -6.077 -10.974 -2.574 1.00 93.81 90 ASP A N 1
ATOM 674 C CA . ASP A 1 90 ? -6.861 -9.898 -3.192 1.00 93.81 90 ASP A CA 1
ATOM 6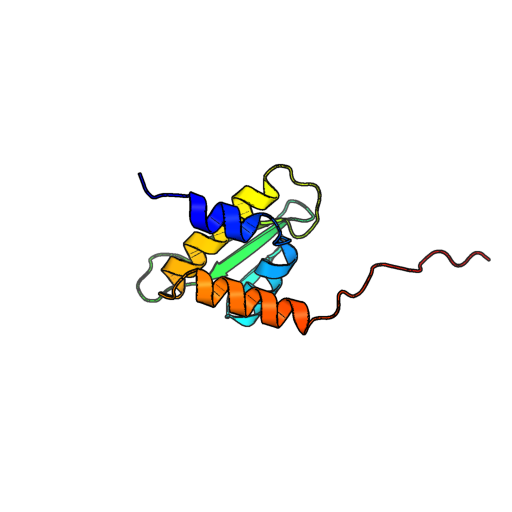75 C C . ASP A 1 90 ? -6.023 -9.086 -4.188 1.00 93.81 90 ASP A C 1
ATOM 677 O O . ASP A 1 90 ? -6.461 -8.845 -5.316 1.00 93.81 90 ASP A O 1
ATOM 681 N N . ILE A 1 91 ? -4.778 -8.751 -3.822 1.00 93.69 91 ILE A N 1
ATOM 682 C CA . ILE A 1 91 ? -3.818 -8.089 -4.719 1.00 93.69 91 ILE A CA 1
ATOM 683 C C . ILE A 1 91 ? -3.623 -8.917 -5.996 1.00 93.69 91 ILE A C 1
ATOM 685 O O . ILE A 1 91 ? -3.671 -8.381 -7.104 1.00 93.69 91 ILE A O 1
ATOM 689 N N . ARG A 1 92 ? -3.432 -10.235 -5.866 1.00 90.88 92 ARG A N 1
ATOM 690 C CA . ARG A 1 92 ? -3.227 -11.137 -7.012 1.00 90.88 92 ARG A CA 1
ATOM 691 C C . ARG A 1 92 ? -4.469 -11.280 -7.886 1.00 90.88 92 ARG A C 1
ATOM 693 O O . ARG A 1 92 ? -4.335 -11.305 -9.105 1.00 90.88 92 ARG A O 1
ATOM 700 N N . ILE A 1 93 ? -5.661 -11.359 -7.296 1.00 89.75 93 ILE A N 1
ATOM 701 C CA . ILE A 1 93 ? -6.926 -11.403 -8.048 1.00 89.75 93 ILE A CA 1
ATOM 702 C C . ILE A 1 93 ? -7.101 -10.108 -8.846 1.00 89.75 93 ILE A C 1
ATOM 704 O O . ILE A 1 93 ? -7.415 -10.154 -10.036 1.00 89.75 93 ILE A O 1
ATOM 708 N N . MET A 1 94 ? -6.828 -8.961 -8.221 1.00 87.38 94 MET A N 1
ATOM 709 C CA . MET A 1 94 ? -6.887 -7.659 -8.881 1.00 87.38 94 MET A CA 1
ATOM 710 C C . MET A 1 94 ? -5.879 -7.563 -10.033 1.00 87.38 94 MET A C 1
ATOM 712 O O . MET A 1 94 ? -6.237 -7.124 -11.124 1.00 87.38 94 MET A O 1
ATOM 716 N N . ALA A 1 95 ? -4.651 -8.044 -9.826 1.00 83.62 95 ALA A N 1
ATOM 717 C CA . ALA A 1 95 ? -3.613 -8.101 -10.854 1.00 83.62 95 ALA A CA 1
ATOM 718 C C . ALA A 1 95 ? -3.972 -9.046 -12.012 1.00 83.62 95 ALA A C 1
ATOM 720 O O . ALA A 1 95 ? -3.722 -8.732 -13.168 1.00 83.62 95 ALA A O 1
ATOM 721 N N . GLY A 1 96 ? -4.581 -10.198 -11.720 1.00 73.75 96 GLY A N 1
ATOM 722 C CA . GLY A 1 96 ? -5.036 -11.150 -12.736 1.00 73.75 96 GLY A CA 1
ATOM 723 C C . GLY A 1 96 ? -6.225 -10.641 -13.558 1.00 73.75 96 GLY A C 1
ATOM 724 O O . GLY A 1 96 ? -6.369 -11.014 -14.721 1.00 73.75 96 GLY A O 1
ATOM 725 N N . GLY A 1 97 ? -7.058 -9.768 -12.978 1.00 57.34 97 GLY A N 1
ATOM 726 C CA . GLY A 1 97 ? -8.133 -9.061 -13.682 1.00 57.34 97 GLY A CA 1
ATOM 727 C C . GLY A 1 97 ? -7.645 -7.842 -14.476 1.00 57.34 97 GLY A C 1
ATOM 728 O O . GLY A 1 97 ? -8.190 -7.527 -15.535 1.00 57.34 97 GLY A O 1
ATOM 729 N N . ALA A 1 98 ? -6.586 -7.184 -14.006 1.00 51.34 98 ALA A N 1
ATOM 730 C CA . ALA A 1 98 ? -5.899 -6.108 -14.701 1.00 51.34 98 ALA A CA 1
ATOM 731 C C . ALA A 1 98 ? -4.874 -6.692 -15.684 1.00 51.34 98 ALA A C 1
ATOM 733 O O . ALA A 1 98 ? -3.697 -6.833 -15.364 1.00 51.34 98 ALA A O 1
ATOM 734 N N . ARG A 1 99 ? -5.304 -7.031 -16.910 1.00 40.22 99 ARG A N 1
ATOM 735 C CA . ARG A 1 99 ? -4.356 -7.339 -17.998 1.00 40.22 99 ARG A CA 1
ATOM 736 C C . ARG A 1 99 ? -3.241 -6.280 -18.008 1.00 40.22 99 ARG A C 1
ATOM 738 O O . ARG A 1 99 ? -3.569 -5.092 -18.070 1.00 40.22 99 ARG A O 1
ATOM 745 N N . PRO A 1 100 ? -1.955 -6.672 -17.989 1.00 39.62 100 PRO A N 1
ATOM 746 C CA . PRO A 1 100 ? -0.878 -5.710 -18.112 1.00 39.62 100 PRO A CA 1
ATOM 747 C C . PRO A 1 100 ? -1.022 -5.051 -19.481 1.00 39.62 100 PRO A C 1
ATOM 749 O O . PRO A 1 100 ? -0.990 -5.723 -20.515 1.00 39.62 100 PRO A O 1
ATOM 752 N N . VAL A 1 101 ? -1.221 -3.734 -19.494 1.00 41.88 101 VAL A N 1
ATOM 753 C CA . VAL A 1 101 ? -0.994 -2.929 -20.691 1.00 41.88 101 VAL A CA 1
ATOM 754 C C . VAL A 1 101 ? 0.502 -2.988 -20.958 1.00 41.88 101 VAL A C 1
ATOM 756 O O . VAL A 1 101 ? 1.287 -2.212 -20.422 1.00 41.88 101 VAL A O 1
ATOM 759 N N . ALA A 1 102 ? 0.901 -4.012 -21.711 1.00 42.66 102 ALA A N 1
ATOM 760 C CA . ALA A 1 102 ? 2.249 -4.155 -22.209 1.00 42.66 102 ALA A CA 1
ATOM 761 C C . ALA A 1 102 ? 2.631 -2.842 -22.895 1.00 42.66 102 ALA A C 1
ATOM 763 O O . ALA A 1 102 ? 1.963 -2.386 -23.826 1.00 42.66 102 ALA A O 1
ATOM 764 N N . ALA A 1 103 ? 3.694 -2.225 -22.391 1.00 43.38 103 ALA A N 1
ATOM 765 C CA . ALA A 1 103 ? 4.422 -1.192 -23.091 1.00 43.38 103 ALA A CA 1
ATOM 766 C C . ALA A 1 103 ? 5.023 -1.818 -24.360 1.00 43.38 103 ALA A C 1
ATOM 768 O O . ALA A 1 103 ? 6.163 -2.263 -24.361 1.00 43.38 103 ALA A O 1
ATOM 769 N N . GLU A 1 104 ? 4.245 -1.890 -25.438 1.00 41.53 104 GLU A N 1
ATOM 770 C CA . GLU A 1 104 ? 4.732 -2.271 -26.759 1.00 41.53 104 GLU A CA 1
ATOM 771 C C . GLU A 1 104 ? 4.134 -1.366 -27.837 1.00 41.53 104 GLU A C 1
ATOM 773 O O . GLU A 1 104 ? 2.926 -1.157 -27.921 1.00 41.53 104 GLU A O 1
ATOM 778 N N . SER A 1 105 ? 5.028 -0.923 -28.725 1.00 45.88 105 SER A N 1
ATOM 779 C CA . SER A 1 105 ? 4.774 -0.301 -30.031 1.00 45.88 105 SER A CA 1
ATOM 780 C C . SER A 1 105 ? 4.677 1.229 -30.105 1.00 45.88 105 SER A C 1
ATOM 782 O O . SER A 1 105 ? 3.743 1.773 -30.688 1.00 45.88 105 SER A O 1
ATOM 784 N N . VAL A 1 106 ? 5.750 1.926 -29.710 1.00 45.50 106 VAL A N 1
ATOM 785 C CA . VAL A 1 106 ? 6.220 3.096 -30.486 1.00 45.50 106 VAL A CA 1
ATOM 786 C C . VAL A 1 106 ? 7.586 2.777 -31.092 1.00 45.50 106 VAL A C 1
ATOM 788 O O . VAL A 1 106 ? 8.610 3.359 -30.765 1.00 45.50 106 VAL A O 1
ATOM 791 N N . VAL A 1 107 ? 7.590 1.805 -32.001 1.00 51.59 107 VAL A N 1
ATOM 792 C CA . VAL A 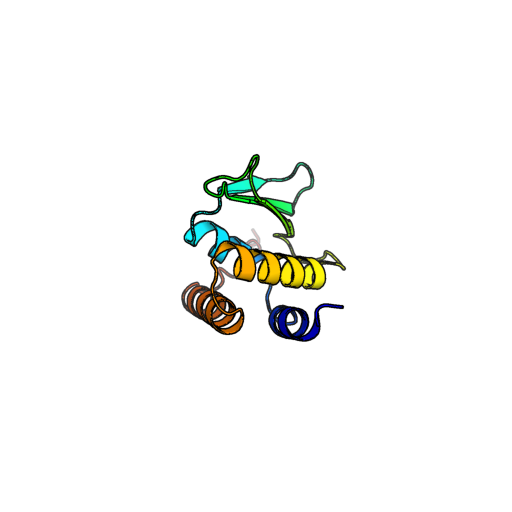1 107 ? 8.539 1.765 -33.118 1.00 51.59 107 VAL A CA 1
ATOM 793 C C . VAL A 1 107 ? 7.713 1.471 -34.363 1.00 51.59 107 VAL A C 1
ATOM 795 O O . VAL A 1 107 ? 7.589 0.334 -34.811 1.00 51.59 107 VAL A O 1
ATOM 798 N N . ARG A 1 108 ? 7.099 2.513 -34.924 1.00 45.53 108 ARG A N 1
ATOM 799 C CA . ARG A 1 108 ? 6.756 2.516 -36.344 1.00 45.53 108 ARG A CA 1
ATOM 800 C C . ARG A 1 108 ? 7.620 3.563 -37.017 1.00 45.53 108 ARG A C 1
ATOM 802 O O . ARG A 1 108 ? 7.440 4.759 -36.835 1.00 45.53 108 ARG A O 1
ATOM 809 N N . ARG A 1 109 ? 8.597 3.028 -37.745 1.00 48.16 109 ARG A N 1
ATOM 810 C CA . ARG A 1 109 ? 9.349 3.685 -38.805 1.00 48.16 109 ARG A CA 1
ATOM 811 C C . ARG A 1 109 ? 8.398 4.457 -39.718 1.00 48.16 109 ARG A C 1
ATOM 813 O O . ARG A 1 109 ? 7.366 3.912 -40.112 1.00 48.16 109 ARG A O 1
ATOM 820 N N . SER A 1 110 ? 8.797 5.653 -40.117 1.00 58.75 110 SER A N 1
ATOM 821 C CA . SER A 1 110 ? 8.599 6.200 -41.463 1.00 58.75 110 SER A CA 1
ATOM 822 C C . SER A 1 110 ? 9.729 7.183 -41.711 1.00 58.75 110 SER A C 1
ATOM 824 O O . SER A 1 110 ? 9.932 8.042 -40.826 1.00 58.75 110 SER A O 1
#

Sequence (110 aa):
MIDAGPSLRAAADMPAATIVAYLRATGWTLRPSRMSGISIASKQLEGADGPVELILPETPGFSDEQRRVADALRTVEVVEERPLDEIVRDIRIMAGGARPVAAESVVRRS

Secondary structure (DSSP, 8-state):
----HHHHHHHTT--HHHHHHHHHHTT-EEEE-SSTTEEEEEEPPTT-SS-EEEEEESSS--TTHHHHHHHHHHHHHHHHTS-HHHHHHHHHHHHHHS------------

pLDDT: mean 83.73, std 16.5, range [39.62, 97.0]

Organism: NCBI:txid29408